Protein AF-A0A511KSD3-F1 (afdb_monomer_lite)

Organism: Rhodotorula toruloides (NCBI:txid5286)

InterPro domains:
  IPR000608 Ubiquitin-conjugating (UBC), catalytic core domain [PF00179] (18-83)
  IPR000608 Ubiquitin-conjugating (UBC), catalytic core domain [PS50127] (1-91)
  IPR016135 Ubiquitin-conjugating enzyme/RWD-like [G3DSA:3.10.110.10] (15-91)
  IPR016135 Ubiquitin-conjugating enzyme/RWD-like [SSF54495] (18-91)

Foldseek 3Di:
DDDPDPPDFAKDQPDPPPPCPPVADTWIFTFAQWDAPQADRPTRTGNLCVQPCSVPPDNPDDVVNSVVSVSVRCVDPVNVPDDTDDPPHGD

pLDDT: mean 78.82, std 15.12, range [38.09, 91.44]

Radius of gyration: 13.69 Å; chains: 1; bounding box: 42×24×31 Å

Sequence (91 aa):
MAKDRPREPHLLALDPLRPQYPDVPPEITFLTRINLPCVDPTSGKVSPNKLGVLANWKHQYTLETVLVELRRDMATPQNRKLAQPAEGATF

Secondary structure (DSSP, 8-state):
----------EEEE-TTSTTTTTSPPEEEESB----TTB-TTT-BBPGGGSHHHHT--TT--HHHHHHHHHHHHTSHHHHTSPPPPTT-B-

Structure (mmCIF, N/CA/C/O backbone):
data_AF-A0A511KSD3-F1
#
_entry.id   AF-A0A511KSD3-F1
#
loop_
_atom_site.group_PDB
_atom_site.id
_atom_site.type_symbol
_atom_site.label_atom_id
_atom_site.label_alt_id
_atom_site.label_comp_id
_atom_site.label_asym_id
_atom_site.label_entity_id
_atom_site.label_seq_id
_atom_site.pdbx_PDB_ins_code
_atom_site.Cartn_x
_atom_site.Cartn_y
_atom_site.Cartn_z
_atom_site.occupancy
_atom_site.B_iso_or_equiv
_atom_site.auth_seq_id
_atom_site.auth_comp_id
_atom_site.auth_asym_id
_atom_site.auth_atom_id
_atom_site.pdbx_PDB_model_num
ATOM 1 N N . MET A 1 1 ? -30.814 0.859 9.908 1.00 38.09 1 MET A N 1
ATOM 2 C CA . MET A 1 1 ? -29.970 0.139 8.929 1.00 38.09 1 MET A CA 1
ATOM 3 C C . MET A 1 1 ? -28.975 1.119 8.319 1.00 38.09 1 MET A C 1
ATOM 5 O O . MET A 1 1 ? -29.348 1.878 7.435 1.00 38.09 1 MET A O 1
ATOM 9 N N . ALA A 1 2 ? -27.748 1.181 8.844 1.00 41.94 2 ALA A N 1
ATOM 10 C CA . ALA A 1 2 ? -26.699 2.036 8.291 1.00 41.94 2 ALA A CA 1
ATOM 11 C C . ALA A 1 2 ? -26.072 1.322 7.089 1.00 41.94 2 ALA A C 1
ATOM 13 O O 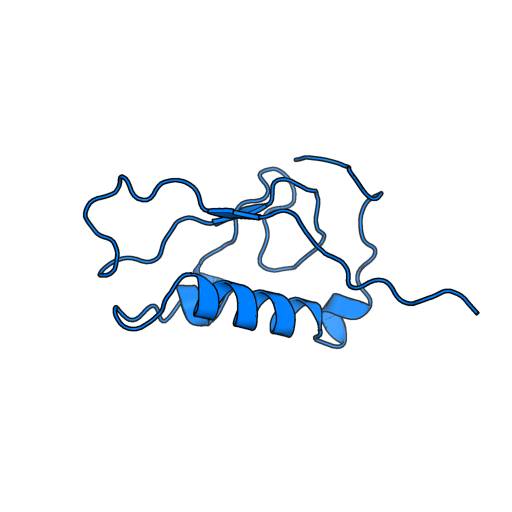. ALA A 1 2 ? -25.558 0.213 7.206 1.00 41.94 2 ALA A O 1
ATOM 14 N N . LYS A 1 3 ? -26.213 1.941 5.922 1.00 43.25 3 LYS A N 1
ATOM 15 C CA . LYS A 1 3 ? -25.698 1.474 4.639 1.00 43.25 3 LYS A CA 1
ATOM 16 C C . LYS A 1 3 ? -24.168 1.519 4.722 1.00 43.25 3 LYS A C 1
ATOM 18 O O . LYS A 1 3 ? -23.607 2.610 4.755 1.00 43.25 3 LYS A O 1
ATOM 23 N N . ASP A 1 4 ? -23.544 0.346 4.838 1.00 44.22 4 ASP A N 1
ATOM 24 C CA . ASP A 1 4 ? -22.091 0.127 4.814 1.00 44.22 4 ASP A CA 1
ATOM 25 C C . ASP A 1 4 ? -21.555 0.698 3.494 1.00 44.22 4 ASP A C 1
ATOM 27 O O . ASP A 1 4 ? -21.622 0.065 2.439 1.00 44.22 4 ASP A O 1
ATOM 31 N N . ARG A 1 5 ? -21.168 1.978 3.521 1.00 45.72 5 ARG A N 1
ATOM 32 C CA . ARG A 1 5 ? -20.519 2.626 2.387 1.00 45.72 5 ARG A CA 1
ATOM 33 C C . ARG A 1 5 ? -19.104 2.053 2.310 1.00 45.72 5 ARG A C 1
ATOM 35 O O . ARG A 1 5 ? -18.423 2.025 3.339 1.00 45.72 5 ARG A O 1
ATOM 42 N N . PRO A 1 6 ? -18.656 1.579 1.137 1.00 49.31 6 PRO A N 1
ATOM 43 C CA . PRO A 1 6 ? -17.285 1.133 0.981 1.00 49.31 6 PRO A CA 1
ATOM 44 C C . PRO A 1 6 ? -16.360 2.300 1.333 1.00 49.31 6 PRO A C 1
ATOM 46 O O . PRO A 1 6 ? -16.539 3.418 0.864 1.00 49.31 6 PRO A O 1
ATOM 49 N N . ARG A 1 7 ? -15.422 2.034 2.240 1.00 54.41 7 ARG A N 1
ATOM 50 C CA . ARG A 1 7 ? -14.401 2.976 2.699 1.00 54.41 7 ARG A CA 1
ATOM 51 C C . ARG A 1 7 ? -13.518 3.287 1.490 1.00 54.41 7 ARG A C 1
ATOM 53 O O . ARG A 1 7 ? -12.739 2.425 1.091 1.00 54.41 7 ARG A O 1
ATOM 60 N N . GLU A 1 8 ? -13.694 4.447 0.869 1.00 47.97 8 GLU A N 1
ATOM 61 C CA . GLU A 1 8 ? -12.937 4.857 -0.319 1.00 47.97 8 GLU A CA 1
ATOM 62 C C . GLU A 1 8 ? -11.834 5.835 0.097 1.00 47.97 8 GLU A C 1
ATOM 64 O O . GLU A 1 8 ? -12.078 7.035 0.210 1.00 47.97 8 GLU A O 1
ATOM 69 N N . PRO A 1 9 ? -10.614 5.354 0.382 1.00 57.50 9 PRO A N 1
ATOM 70 C CA . PRO A 1 9 ? -9.493 6.253 0.565 1.00 57.50 9 PRO A CA 1
ATOM 71 C C . PRO A 1 9 ? -9.079 6.855 -0.785 1.00 57.50 9 PRO A C 1
ATOM 73 O O . PRO A 1 9 ? -8.883 6.135 -1.767 1.00 57.50 9 PRO A O 1
ATOM 76 N N . HIS A 1 10 ? -8.906 8.176 -0.830 1.00 60.62 10 HIS A N 1
ATOM 77 C CA . HIS A 1 10 ? -8.418 8.860 -2.025 1.00 60.62 10 HIS A CA 1
ATOM 78 C C . HIS A 1 10 ? -6.892 8.688 -2.104 1.00 60.62 10 HIS A C 1
ATOM 80 O O . HIS A 1 10 ? -6.135 9.293 -1.341 1.00 60.62 10 HIS A O 1
ATOM 86 N N . LEU A 1 11 ? -6.445 7.796 -2.990 1.00 58.34 11 LEU A N 1
ATOM 87 C CA . LEU A 1 11 ? -5.035 7.492 -3.230 1.00 58.34 11 LEU A CA 1
ATOM 88 C C . LEU A 1 11 ? -4.453 8.450 -4.278 1.00 58.34 11 LEU A C 1
ATOM 90 O O . LEU A 1 11 ? -5.056 8.639 -5.334 1.00 58.34 11 LEU A O 1
ATOM 94 N N . LEU A 1 12 ? -3.260 8.990 -4.024 1.00 58.38 12 LEU A N 1
ATOM 95 C CA . LEU A 1 12 ? -2.435 9.639 -5.039 1.00 58.38 12 LEU A CA 1
ATOM 96 C C . LEU A 1 12 ? -1.256 8.711 -5.359 1.00 58.38 12 LEU A C 1
ATOM 98 O O . LEU A 1 12 ? -0.350 8.513 -4.549 1.00 58.38 12 LEU A O 1
ATOM 102 N N . ALA A 1 13 ? -1.259 8.118 -6.550 1.00 57.44 13 ALA A N 1
ATOM 103 C CA . ALA A 1 13 ? -0.038 7.535 -7.094 1.00 57.44 13 ALA A CA 1
ATOM 104 C C . ALA A 1 13 ? 0.874 8.703 -7.492 1.00 57.44 13 ALA A C 1
ATOM 106 O O . ALA A 1 13 ? 0.536 9.462 -8.403 1.00 57.44 13 ALA A O 1
ATOM 107 N N . LEU A 1 14 ? 1.977 8.901 -6.767 1.00 56.06 14 LEU A N 1
ATOM 108 C CA . LEU A 1 14 ? 2.920 9.962 -7.090 1.00 56.06 14 LEU A CA 1
ATOM 109 C C . LEU A 1 14 ? 3.835 9.492 -8.220 1.00 56.06 14 LEU A C 1
ATOM 111 O O . LEU A 1 14 ? 4.731 8.671 -8.041 1.00 56.06 14 LEU A O 1
ATOM 115 N N . ASP A 1 15 ? 3.579 10.121 -9.361 1.00 50.09 15 ASP A N 1
ATOM 116 C CA . ASP A 1 15 ? 4.521 10.456 -10.418 1.00 50.09 15 ASP A CA 1
ATOM 117 C C . ASP A 1 15 ? 4.985 9.329 -11.373 1.00 50.09 15 ASP A C 1
ATOM 119 O O . ASP A 1 15 ? 6.012 8.678 -11.148 1.00 50.09 15 ASP A O 1
ATOM 123 N N . PRO A 1 16 ? 4.283 9.133 -12.511 1.00 50.56 16 PRO A N 1
ATOM 124 C CA . PRO A 1 16 ? 4.786 8.351 -13.643 1.00 50.56 16 PRO A CA 1
ATOM 125 C C . PRO A 1 16 ? 6.014 8.970 -14.355 1.00 50.56 16 PRO A C 1
ATOM 127 O O . PRO A 1 16 ? 6.457 8.409 -15.354 1.00 50.56 16 PRO A O 1
ATOM 130 N N . LEU A 1 17 ? 6.602 10.085 -13.881 1.00 44.88 17 LEU A N 1
ATOM 131 C CA . LEU A 1 17 ? 7.798 10.696 -14.491 1.00 44.88 17 LEU A CA 1
ATOM 132 C C . LEU A 1 17 ? 9.126 10.078 -14.038 1.00 44.88 17 LEU A C 1
ATOM 134 O O . LEU A 1 17 ? 10.181 10.511 -14.505 1.00 44.88 17 LEU A O 1
ATOM 138 N N . ARG A 1 18 ? 9.131 9.045 -13.182 1.00 54.84 18 ARG A N 1
ATOM 139 C CA . ARG A 1 18 ? 10.313 8.174 -13.095 1.00 54.84 18 ARG A CA 1
ATOM 140 C C . ARG A 1 18 ? 10.292 7.233 -14.309 1.00 54.84 18 ARG A C 1
ATOM 142 O O . ARG A 1 18 ? 9.440 6.349 -14.343 1.00 54.84 18 ARG A O 1
ATOM 149 N N . PRO A 1 19 ? 11.234 7.338 -15.270 1.00 61.97 19 PRO A N 1
ATOM 150 C CA . PRO A 1 19 ? 11.230 6.565 -16.526 1.00 61.97 19 PRO A CA 1
ATOM 151 C C . PRO A 1 19 ? 11.472 5.052 -16.347 1.00 61.97 19 PRO A C 1
ATOM 153 O O . PRO A 1 19 ? 11.769 4.352 -17.303 1.00 61.97 19 PRO A O 1
ATOM 156 N N . GLN A 1 20 ? 11.396 4.558 -15.113 1.00 75.12 20 GLN A N 1
ATOM 157 C CA . GLN A 1 20 ? 11.676 3.183 -14.717 1.00 75.12 20 GLN A CA 1
ATOM 158 C C . GLN A 1 20 ? 10.398 2.380 -14.463 1.00 75.12 20 GLN A C 1
ATOM 160 O O . GLN A 1 20 ? 10.496 1.199 -14.172 1.00 75.12 20 GLN A O 1
ATOM 165 N N . TYR A 1 21 ? 9.203 2.977 -14.536 1.00 73.81 21 TYR A N 1
ATOM 166 C CA . TYR A 1 21 ? 7.972 2.188 -14.575 1.00 73.81 21 TYR A CA 1
ATOM 167 C C . TYR A 1 21 ? 7.818 1.577 -15.979 1.00 73.81 21 TYR A C 1
ATOM 169 O O . TYR A 1 21 ? 7.935 2.316 -16.959 1.00 73.81 21 TYR A O 1
ATOM 177 N N . PRO A 1 22 ? 7.528 0.271 -16.116 1.00 79.12 22 PRO A N 1
ATOM 178 C CA . PRO A 1 22 ? 7.107 -0.669 -15.074 1.00 79.12 22 PRO A CA 1
ATOM 179 C C . PRO A 1 22 ? 8.220 -1.542 -14.462 1.00 79.12 22 PRO A C 1
ATOM 181 O O . PRO A 1 22 ? 7.901 -2.427 -13.675 1.00 79.12 22 PRO A O 1
ATOM 184 N N . ASP A 1 23 ? 9.501 -1.345 -14.771 1.00 83.50 23 ASP A N 1
ATOM 185 C CA . ASP A 1 23 ? 10.607 -2.121 -14.175 1.00 83.50 23 ASP A CA 1
ATOM 186 C C . ASP A 1 23 ? 10.734 -1.945 -12.647 1.00 83.50 23 ASP A C 1
ATOM 188 O O . ASP A 1 23 ? 11.103 -2.880 -11.935 1.00 83.50 23 ASP A O 1
ATOM 192 N N . VAL A 1 24 ? 10.376 -0.771 -12.122 1.00 84.06 24 VAL A N 1
ATOM 193 C CA . VAL A 1 24 ? 10.393 -0.421 -10.691 1.00 84.06 24 VAL A CA 1
ATOM 194 C C . VAL A 1 24 ? 8.964 -0.116 -10.215 1.00 84.06 24 VAL A C 1
ATOM 196 O O . VAL A 1 24 ? 8.199 0.505 -10.963 1.00 84.06 24 VAL A O 1
ATOM 199 N N . PRO A 1 25 ? 8.573 -0.519 -8.985 1.00 86.00 25 PRO A N 1
ATOM 200 C CA . PRO A 1 25 ? 7.245 -0.218 -8.458 1.00 86.00 25 PRO A CA 1
ATOM 201 C C . PRO A 1 25 ? 6.996 1.294 -8.349 1.00 86.00 25 PRO A C 1
ATOM 203 O O . PRO A 1 25 ? 7.916 2.048 -8.019 1.00 86.00 25 PRO A O 1
ATOM 206 N N . PRO A 1 26 ? 5.750 1.750 -8.565 1.00 85.75 26 PRO A N 1
ATOM 207 C CA . PRO A 1 26 ? 5.391 3.147 -8.363 1.00 85.75 26 PRO A CA 1
ATOM 208 C C . PRO A 1 26 ? 5.447 3.526 -6.876 1.00 85.75 26 PRO A C 1
ATOM 210 O O . PRO A 1 26 ? 5.240 2.690 -5.992 1.00 85.75 26 PRO A O 1
ATOM 213 N N . GLU A 1 27 ? 5.679 4.809 -6.597 1.00 86.00 27 GLU A N 1
ATOM 214 C CA . GLU A 1 27 ? 5.527 5.355 -5.247 1.00 86.00 27 GLU A CA 1
ATOM 215 C C . GLU A 1 27 ? 4.051 5.682 -4.992 1.00 86.00 27 GLU A C 1
ATOM 217 O O . GLU A 1 27 ? 3.374 6.292 -5.822 1.00 86.00 27 GLU A O 1
ATOM 222 N N . ILE A 1 28 ? 3.534 5.252 -3.842 1.00 87.38 28 ILE A N 1
ATOM 223 C CA . ILE A 1 28 ? 2.110 5.353 -3.525 1.00 87.38 28 ILE A CA 1
ATOM 224 C C . ILE A 1 28 ? 1.935 6.096 -2.211 1.00 87.38 28 ILE A C 1
ATOM 226 O O . ILE A 1 28 ? 2.531 5.720 -1.200 1.00 87.38 28 ILE A O 1
ATOM 230 N N . THR A 1 29 ? 1.069 7.106 -2.227 1.00 87.88 29 THR A N 1
ATOM 231 C CA . THR A 1 29 ? 0.772 7.935 -1.063 1.00 87.88 29 THR A CA 1
ATOM 232 C C . THR A 1 29 ? -0.731 8.139 -0.949 1.00 87.88 29 THR A C 1
ATOM 234 O O . THR A 1 29 ? -1.422 8.464 -1.911 1.00 87.88 29 THR A O 1
ATOM 237 N N . PHE A 1 30 ? -1.271 7.944 0.241 1.00 88.06 30 PHE A N 1
ATOM 238 C CA . PHE A 1 30 ? -2.655 8.279 0.529 1.00 88.06 30 PHE A CA 1
ATOM 239 C C . PHE A 1 30 ? -2.804 9.783 0.748 1.00 88.06 30 PHE A C 1
ATOM 241 O O . PHE A 1 30 ? -2.004 10.382 1.458 1.00 88.06 30 PHE A O 1
ATOM 248 N N . LEU A 1 31 ? -3.844 10.391 0.176 1.00 85.69 31 LEU A N 1
ATOM 249 C CA . LEU A 1 31 ? -4.188 11.789 0.462 1.00 85.69 31 LEU A CA 1
ATOM 250 C C . LEU A 1 31 ? -4.949 11.898 1.778 1.00 85.69 31 LEU A C 1
ATOM 252 O O . LEU A 1 31 ? -4.686 12.764 2.608 1.00 85.69 31 LEU A O 1
ATOM 256 N N . THR A 1 32 ? -5.908 10.997 1.960 1.00 85.69 32 THR A N 1
ATOM 257 C CA . THR A 1 32 ? -6.734 10.916 3.161 1.00 85.69 32 THR A CA 1
ATOM 258 C C . THR A 1 32 ? -6.069 10.037 4.200 1.00 85.69 32 THR A C 1
ATOM 260 O O . THR A 1 32 ? -5.655 8.923 3.872 1.00 85.69 32 THR A O 1
ATOM 263 N N . ARG A 1 33 ? -6.054 10.488 5.455 1.00 84.50 33 ARG A N 1
ATOM 264 C CA . ARG A 1 33 ? -5.595 9.707 6.599 1.00 84.50 33 ARG A CA 1
ATOM 265 C C . ARG A 1 33 ? -6.299 8.362 6.624 1.00 84.50 33 ARG A C 1
ATOM 267 O O . ARG A 1 33 ? -7.523 8.278 6.606 1.00 84.50 33 ARG A O 1
ATOM 274 N N . ILE A 1 34 ? -5.494 7.315 6.693 1.00 87.62 34 ILE A N 1
ATOM 275 C CA . ILE A 1 34 ? -5.931 5.933 6.816 1.00 87.62 34 ILE A CA 1
ATOM 276 C C . ILE A 1 34 ? -5.063 5.259 7.869 1.00 87.62 34 ILE A C 1
ATOM 278 O O . ILE A 1 34 ? -3.851 5.469 7.917 1.00 87.62 34 ILE A O 1
ATOM 282 N N . ASN A 1 35 ? -5.685 4.456 8.727 1.00 88.38 35 ASN A N 1
ATOM 283 C CA . ASN A 1 35 ? -4.955 3.638 9.682 1.00 88.38 35 ASN A CA 1
ATOM 284 C C . ASN A 1 35 ? -4.795 2.230 9.103 1.00 88.38 35 ASN A C 1
ATOM 286 O O . ASN A 1 35 ? -5.720 1.416 9.177 1.00 88.38 35 ASN A O 1
ATOM 290 N N . LEU A 1 36 ? -3.645 1.979 8.478 1.00 89.00 36 LEU A N 1
ATOM 291 C CA . LEU A 1 36 ? -3.308 0.713 7.835 1.00 89.00 36 LEU A CA 1
ATOM 292 C C . LEU A 1 36 ? -1.831 0.379 8.116 1.00 89.00 36 LEU A C 1
ATOM 294 O O . LEU A 1 36 ? -0.989 1.267 7.984 1.00 89.00 36 LEU A O 1
ATOM 298 N N . PRO A 1 37 ? -1.465 -0.871 8.456 1.00 88.88 37 PRO A N 1
ATOM 299 C CA . PRO A 1 37 ? -0.090 -1.211 8.833 1.00 88.88 37 PRO A CA 1
ATOM 300 C C . PRO A 1 37 ? 0.957 -0.915 7.755 1.00 88.88 37 PRO A C 1
ATOM 302 O O . PRO A 1 37 ? 2.116 -0.646 8.090 1.00 88.88 37 PRO A O 1
ATOM 305 N N . CYS A 1 38 ? 0.568 -0.973 6.476 1.00 89.38 38 CYS A N 1
ATOM 306 C CA . CYS A 1 38 ? 1.441 -0.694 5.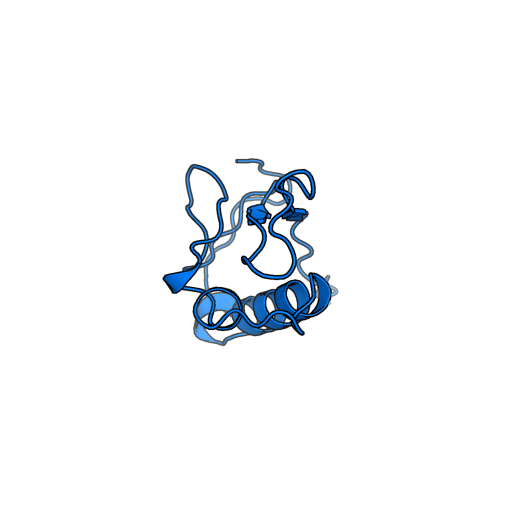341 1.00 89.38 38 CYS A CA 1
ATOM 307 C C . CYS A 1 38 ? 1.561 0.796 4.991 1.00 89.38 38 CYS A C 1
ATOM 309 O O . CYS A 1 38 ? 2.273 1.116 4.044 1.00 89.38 38 CYS A O 1
ATOM 311 N N . VAL A 1 39 ? 0.906 1.695 5.731 1.00 90.75 39 VAL A N 1
ATOM 312 C CA . VAL A 1 39 ? 0.899 3.143 5.478 1.00 90.75 39 VAL A CA 1
ATOM 313 C C . VAL A 1 39 ? 1.577 3.870 6.629 1.00 90.75 39 VAL A C 1
ATOM 315 O O . VAL A 1 39 ? 1.328 3.579 7.797 1.00 90.75 39 VAL A O 1
ATOM 318 N N . ASP A 1 40 ? 2.448 4.817 6.300 1.00 89.88 40 ASP A N 1
ATOM 319 C CA . ASP A 1 40 ? 3.042 5.706 7.286 1.00 89.88 40 ASP A CA 1
ATOM 320 C C . ASP A 1 40 ? 1.990 6.710 7.804 1.00 89.88 40 ASP A C 1
ATOM 322 O O . ASP A 1 40 ? 1.395 7.435 7.003 1.00 89.88 40 ASP A O 1
ATOM 326 N N . PRO A 1 41 ? 1.745 6.784 9.126 1.00 86.19 41 PRO A N 1
ATOM 327 C CA . PRO A 1 41 ? 0.671 7.602 9.690 1.00 86.19 41 PRO A CA 1
ATOM 328 C C . PRO A 1 41 ? 0.937 9.113 9.616 1.00 86.19 41 PRO A C 1
ATOM 330 O O . PRO A 1 41 ? 0.014 9.893 9.841 1.00 86.19 41 PRO A O 1
ATOM 333 N N . THR A 1 42 ? 2.172 9.530 9.322 1.00 87.12 42 THR A N 1
ATOM 334 C CA . THR A 1 42 ? 2.560 10.945 9.254 1.00 87.12 42 THR A CA 1
ATOM 335 C C . THR A 1 42 ? 2.524 11.460 7.819 1.00 87.12 42 THR A C 1
ATOM 337 O O . THR A 1 42 ? 2.029 12.548 7.565 1.00 87.12 42 THR A O 1
ATOM 340 N N . SER A 1 43 ? 3.049 10.680 6.877 1.00 85.94 43 SER A N 1
ATOM 341 C CA . SER A 1 43 ? 3.239 11.080 5.478 1.00 85.94 43 SER A CA 1
ATOM 342 C C . SER A 1 43 ? 2.233 10.462 4.507 1.00 85.94 43 SER A C 1
ATOM 344 O O . SER A 1 43 ? 2.190 10.865 3.349 1.00 85.94 43 SER A O 1
ATOM 346 N N . GLY A 1 44 ? 1.474 9.447 4.928 1.00 87.12 44 GLY A N 1
ATOM 347 C CA . GLY A 1 44 ? 0.560 8.702 4.062 1.00 87.12 44 GLY A CA 1
ATOM 348 C C . GLY A 1 44 ? 1.254 7.786 3.054 1.00 87.12 44 GLY A C 1
ATOM 349 O O . GLY A 1 44 ? 0.578 7.158 2.238 1.00 87.12 44 GLY A O 1
ATOM 350 N N . LYS A 1 45 ? 2.590 7.681 3.086 1.00 90.06 45 LYS A N 1
ATOM 351 C CA . LYS A 1 45 ? 3.353 6.847 2.151 1.00 90.06 45 LYS A CA 1
ATOM 352 C C . LYS A 1 45 ? 3.145 5.364 2.426 1.00 90.06 45 LYS A C 1
ATOM 354 O O . LYS A 1 45 ? 3.242 4.905 3.565 1.00 90.06 45 LYS A O 1
ATOM 359 N N . VAL A 1 46 ? 2.920 4.595 1.368 1.00 90.56 46 VAL A N 1
ATOM 360 C CA . VAL A 1 46 ? 2.847 3.136 1.441 1.00 90.56 46 VAL A CA 1
ATOM 361 C C . VAL A 1 46 ? 4.259 2.567 1.492 1.00 90.56 46 VAL A C 1
ATOM 363 O O . VAL A 1 46 ? 5.092 2.845 0.634 1.00 90.56 46 VAL A O 1
ATOM 366 N N . SER A 1 47 ? 4.529 1.738 2.495 1.00 90.25 47 SER A N 1
ATOM 367 C CA . SER A 1 47 ? 5.793 1.019 2.636 1.00 90.25 47 SER A CA 1
ATOM 368 C C . SER A 1 47 ? 5.846 -0.166 1.658 1.00 90.25 47 SER A C 1
ATOM 370 O O . SER A 1 47 ? 5.070 -1.110 1.842 1.00 90.25 47 SER A O 1
ATOM 372 N N . PRO A 1 48 ? 6.783 -0.204 0.688 1.00 86.94 48 PRO A N 1
ATOM 373 C CA . PRO A 1 48 ? 6.874 -1.287 -0.297 1.00 86.94 48 PRO A CA 1
ATOM 374 C C . PRO A 1 48 ? 7.040 -2.666 0.347 1.00 86.94 48 PRO A C 1
ATOM 376 O O . PRO A 1 48 ? 6.400 -3.626 -0.059 1.00 86.94 48 PRO A O 1
ATOM 379 N N . ASN A 1 49 ? 7.816 -2.746 1.431 1.00 87.88 49 ASN A N 1
ATOM 380 C CA . ASN A 1 49 ? 8.084 -3.996 2.150 1.00 87.88 49 ASN A CA 1
ATOM 381 C C . ASN A 1 49 ? 6.863 -4.566 2.885 1.00 87.88 49 ASN A C 1
ATOM 383 O O . ASN A 1 49 ? 6.867 -5.735 3.260 1.00 87.88 49 ASN A O 1
ATOM 387 N N . LYS A 1 50 ? 5.839 -3.744 3.141 1.00 88.12 50 LYS A N 1
ATOM 388 C CA . LYS A 1 50 ? 4.644 -4.151 3.891 1.00 88.12 50 LYS A CA 1
ATOM 389 C C . LYS A 1 50 ? 3.471 -4.525 2.990 1.00 88.12 50 LYS A C 1
ATOM 391 O O . LYS A 1 50 ? 2.482 -5.044 3.492 1.00 88.12 50 LYS A O 1
ATOM 396 N N . LEU A 1 51 ? 3.574 -4.270 1.685 1.00 87.88 51 LEU A N 1
ATOM 397 C CA . LEU A 1 51 ? 2.551 -4.616 0.709 1.00 87.88 51 LEU A CA 1
ATOM 398 C C . LEU A 1 51 ? 3.136 -5.616 -0.292 1.00 87.88 51 LEU A C 1
ATOM 400 O O . LEU A 1 51 ? 4.030 -5.277 -1.062 1.00 87.88 51 LEU A O 1
ATOM 404 N N . GLY A 1 52 ? 2.632 -6.852 -0.293 1.00 89.31 52 GLY A N 1
ATOM 405 C CA . GLY A 1 52 ? 3.250 -7.969 -1.022 1.00 89.31 52 GLY A CA 1
ATOM 406 C C . GLY A 1 52 ? 3.477 -7.717 -2.518 1.00 89.31 52 GLY A C 1
ATOM 407 O O . GLY A 1 52 ? 4.511 -8.122 -3.050 1.00 89.31 52 GLY A O 1
ATOM 408 N N . VAL A 1 53 ? 2.555 -6.999 -3.172 1.00 90.94 53 VAL A N 1
ATOM 409 C CA . VAL A 1 53 ? 2.654 -6.613 -4.593 1.00 90.94 53 VAL A CA 1
ATOM 410 C C . VAL A 1 53 ? 3.775 -5.606 -4.867 1.00 90.94 53 VAL A C 1
ATOM 412 O O . VAL A 1 53 ? 4.374 -5.657 -5.936 1.00 90.94 53 VAL A O 1
ATOM 415 N N . LEU A 1 54 ? 4.106 -4.736 -3.908 1.00 89.88 54 LEU A N 1
ATOM 416 C CA . LEU A 1 54 ? 5.233 -3.805 -4.020 1.00 89.88 54 LEU A CA 1
ATOM 417 C C . LEU A 1 54 ? 6.553 -4.474 -3.615 1.00 89.88 54 LEU A C 1
ATOM 419 O O . LEU A 1 54 ? 7.572 -4.244 -4.257 1.00 89.88 54 LEU A O 1
ATOM 423 N N . ALA A 1 55 ? 6.531 -5.335 -2.592 1.00 90.69 55 ALA A N 1
ATOM 424 C CA . ALA A 1 55 ? 7.705 -6.077 -2.132 1.00 90.69 55 ALA A CA 1
ATOM 425 C C . ALA A 1 55 ? 8.232 -7.064 -3.188 1.00 90.69 55 ALA A C 1
ATOM 427 O O . ALA A 1 55 ? 9.436 -7.254 -3.314 1.00 90.69 55 ALA A O 1
ATOM 428 N N . ASN A 1 56 ? 7.329 -7.684 -3.954 1.00 91.44 56 ASN A N 1
ATOM 429 C CA . ASN A 1 56 ? 7.652 -8.636 -5.021 1.00 91.44 56 ASN A CA 1
ATOM 430 C C . ASN A 1 56 ? 7.221 -8.083 -6.381 1.00 91.44 56 ASN A C 1
ATOM 432 O O . ASN A 1 56 ? 6.569 -8.788 -7.157 1.00 91.44 56 ASN A O 1
ATOM 436 N N . TRP A 1 57 ? 7.519 -6.804 -6.626 1.00 91.25 57 TRP A N 1
ATOM 437 C CA . TRP A 1 57 ? 7.110 -6.116 -7.843 1.00 91.25 57 TRP A CA 1
ATOM 438 C C . TRP A 1 57 ? 7.560 -6.868 -9.097 1.00 91.25 57 TRP A C 1
ATOM 440 O O . TRP A 1 57 ? 8.689 -7.350 -9.195 1.00 91.25 57 TRP A O 1
ATOM 450 N N . LYS A 1 58 ? 6.658 -6.960 -10.072 1.00 90.44 58 LYS A N 1
ATOM 451 C CA . LYS A 1 58 ? 6.924 -7.523 -11.394 1.00 90.44 58 LYS A CA 1
ATOM 452 C C . LYS A 1 58 ? 6.475 -6.508 -12.430 1.00 90.44 58 LYS A C 1
ATOM 454 O O . LYS A 1 58 ? 5.422 -5.908 -12.248 1.00 90.44 58 LYS A O 1
ATOM 459 N N . HIS A 1 59 ? 7.179 -6.410 -13.558 1.00 89.38 59 HIS A N 1
ATOM 460 C CA . HIS A 1 59 ? 6.813 -5.489 -14.648 1.00 89.38 59 HIS A CA 1
ATOM 461 C C . HIS A 1 59 ? 5.381 -5.680 -15.179 1.00 89.38 59 HIS A C 1
ATOM 463 O O . HIS A 1 59 ? 4.824 -4.799 -15.819 1.00 89.38 59 HIS A O 1
ATOM 469 N N . GLN A 1 60 ? 4.796 -6.860 -14.953 1.00 89.50 60 GLN A N 1
ATOM 470 C CA . GLN A 1 60 ? 3.438 -7.205 -15.376 1.00 89.50 60 GLN A CA 1
ATOM 471 C C . GLN A 1 60 ? 2.366 -6.650 -14.428 1.00 89.50 60 GLN A C 1
ATOM 473 O O . GLN A 1 60 ? 1.183 -6.692 -14.753 1.00 89.50 60 GLN A O 1
ATOM 478 N N . TYR A 1 61 ? 2.758 -6.173 -13.245 1.00 89.81 61 TYR A N 1
ATOM 479 C CA . TYR A 1 61 ? 1.839 -5.568 -12.296 1.00 89.81 61 TYR A CA 1
ATOM 480 C C . TYR A 1 61 ? 1.510 -4.141 -12.712 1.00 89.81 61 TYR A C 1
ATOM 482 O O . TYR A 1 61 ? 2.359 -3.352 -13.130 1.00 89.81 61 TYR A O 1
ATOM 490 N N . THR A 1 62 ? 0.237 -3.804 -12.569 1.00 87.06 62 THR A N 1
ATOM 491 C CA . THR A 1 62 ? -0.289 -2.483 -12.887 1.00 87.06 62 THR A CA 1
ATOM 492 C C . THR A 1 62 ? -0.713 -1.771 -11.611 1.00 87.06 62 THR A C 1
ATOM 494 O O . THR A 1 62 ? -0.808 -2.373 -10.537 1.00 87.06 62 THR A O 1
ATOM 497 N N . LEU A 1 63 ? -1.011 -0.476 -11.718 1.00 85.69 63 LEU A N 1
ATOM 498 C CA . LEU A 1 63 ? -1.613 0.264 -10.609 1.00 85.69 63 LEU A CA 1
ATOM 499 C C . LEU A 1 63 ? -2.920 -0.396 -10.129 1.00 85.69 63 LEU A C 1
ATOM 501 O O . LEU A 1 63 ? -3.184 -0.425 -8.931 1.00 85.69 63 LEU A O 1
ATOM 505 N N . GLU A 1 64 ? -3.693 -0.995 -11.039 1.00 87.19 64 GLU A N 1
ATOM 506 C CA . GLU A 1 64 ? -4.884 -1.778 -10.697 1.00 87.19 64 GLU A CA 1
ATOM 507 C C . GLU A 1 64 ? -4.547 -2.953 -9.773 1.00 87.19 64 GLU A C 1
ATOM 509 O O . GLU A 1 64 ? -5.213 -3.133 -8.754 1.00 87.19 64 GLU A O 1
ATOM 514 N N . THR A 1 65 ? -3.477 -3.708 -10.062 1.00 89.75 65 THR A N 1
ATOM 515 C CA . THR A 1 65 ? -3.014 -4.800 -9.188 1.00 89.75 65 THR A CA 1
ATOM 516 C C . THR A 1 65 ? -2.749 -4.288 -7.776 1.00 89.75 65 THR A C 1
ATOM 518 O O . THR A 1 65 ? -3.133 -4.925 -6.795 1.00 89.75 65 THR A O 1
ATOM 521 N N . VAL A 1 66 ? -2.141 -3.105 -7.662 1.00 89.31 66 VAL A N 1
ATOM 522 C CA . VAL A 1 66 ? -1.856 -2.510 -6.358 1.00 89.31 66 VAL A CA 1
ATOM 523 C C . VAL A 1 66 ? -3.127 -2.083 -5.630 1.00 89.31 66 VAL A C 1
ATOM 525 O O . VAL A 1 66 ? -3.273 -2.375 -4.445 1.00 89.31 66 VAL A O 1
ATOM 528 N N . LEU A 1 67 ? -4.076 -1.457 -6.327 1.00 89.00 67 LEU A N 1
ATOM 529 C CA . LEU A 1 67 ? -5.365 -1.059 -5.756 1.00 89.00 67 LEU A CA 1
ATOM 530 C C . LEU A 1 67 ? -6.183 -2.262 -5.268 1.00 89.00 67 LEU A C 1
ATOM 532 O O . LEU A 1 67 ? -6.795 -2.204 -4.198 1.00 89.00 67 LEU A O 1
ATOM 536 N N . VAL A 1 68 ? -6.179 -3.362 -6.024 1.00 90.62 68 VAL A N 1
ATOM 537 C CA . VAL A 1 68 ? -6.862 -4.606 -5.645 1.00 90.62 68 VAL A CA 1
ATOM 538 C C . VAL A 1 68 ? -6.252 -5.189 -4.374 1.00 90.62 68 VAL A C 1
ATOM 540 O O . VAL A 1 68 ? -6.985 -5.502 -3.435 1.00 90.62 68 VAL A O 1
ATOM 543 N N . GLU A 1 69 ? -4.927 -5.294 -4.303 1.00 90.00 69 GLU A N 1
ATOM 544 C CA . GLU A 1 69 ? -4.247 -5.840 -3.125 1.00 90.00 69 GLU A CA 1
ATOM 545 C C . GLU A 1 69 ? -4.409 -4.939 -1.899 1.00 90.00 69 GLU A C 1
ATOM 547 O O . GLU A 1 69 ? -4.676 -5.427 -0.805 1.00 90.00 69 GLU A O 1
ATOM 552 N N . LEU A 1 70 ? -4.380 -3.621 -2.080 1.00 88.94 70 LEU A N 1
ATOM 553 C CA . LEU A 1 70 ? -4.649 -2.659 -1.016 1.00 88.94 70 LEU A CA 1
ATOM 554 C C . LEU A 1 70 ? -6.080 -2.800 -0.468 1.00 88.94 70 LEU A C 1
ATOM 556 O O . LEU A 1 70 ? -6.296 -2.799 0.745 1.00 88.94 70 LEU A O 1
ATOM 560 N N . ARG A 1 71 ? -7.072 -2.988 -1.349 1.00 88.12 71 ARG A N 1
ATOM 561 C CA . ARG A 1 71 ? -8.461 -3.266 -0.953 1.00 88.12 71 ARG A CA 1
ATOM 562 C C . ARG A 1 71 ? -8.582 -4.580 -0.184 1.00 88.12 71 ARG A C 1
ATOM 564 O O . ARG A 1 71 ? -9.347 -4.649 0.779 1.00 88.12 71 ARG A O 1
ATOM 571 N N . ARG A 1 72 ? -7.845 -5.617 -0.589 1.00 89.25 72 ARG A N 1
ATOM 572 C CA . ARG A 1 72 ? -7.800 -6.901 0.127 1.00 89.25 72 ARG A CA 1
ATOM 573 C C . ARG A 1 72 ? -7.165 -6.749 1.499 1.00 89.25 72 ARG A C 1
ATOM 575 O O . ARG A 1 72 ? -7.724 -7.266 2.463 1.00 89.25 72 ARG A O 1
ATOM 582 N N . ASP A 1 73 ? -6.073 -5.997 1.596 1.00 87.94 73 ASP A N 1
ATOM 583 C CA . ASP A 1 73 ? -5.385 -5.723 2.855 1.00 87.94 73 ASP A CA 1
ATOM 584 C C . ASP A 1 73 ? -6.307 -4.990 3.839 1.00 87.94 73 ASP A C 1
ATOM 586 O O . ASP A 1 73 ? -6.481 -5.426 4.978 1.00 87.94 73 ASP A O 1
ATOM 590 N N . MET A 1 74 ? -7.023 -3.960 3.378 1.00 87.50 74 MET A N 1
ATOM 591 C CA . MET A 1 74 ? -8.063 -3.276 4.161 1.00 87.50 74 MET A CA 1
ATOM 592 C C . MET A 1 74 ? -9.211 -4.205 4.595 1.00 87.50 74 MET A C 1
ATOM 594 O O . MET A 1 74 ? -9.820 -3.999 5.648 1.00 87.50 74 MET A O 1
ATOM 598 N N . ALA A 1 75 ? -9.525 -5.226 3.793 1.00 86.69 75 ALA A N 1
ATOM 599 C CA . ALA A 1 75 ? -10.569 -6.204 4.080 1.00 86.69 75 ALA A CA 1
ATOM 600 C C . ALA A 1 75 ? -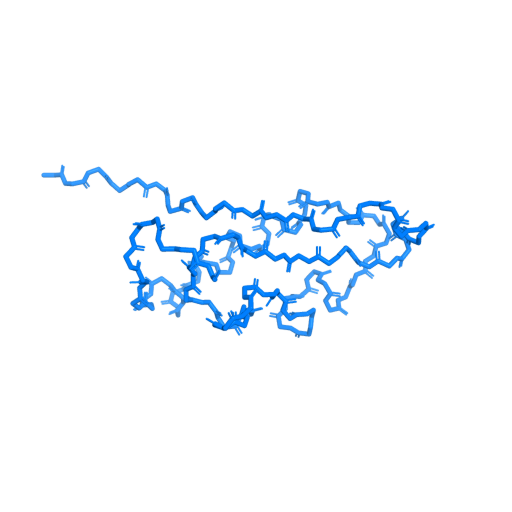10.109 -7.350 5.001 1.00 86.69 75 ALA A C 1
ATOM 602 O O . ALA A 1 75 ? -10.939 -8.182 5.385 1.00 86.69 75 ALA A O 1
ATOM 603 N N . THR A 1 76 ? -8.834 -7.412 5.397 1.00 87.31 76 THR A N 1
ATOM 604 C CA . THR A 1 76 ? -8.376 -8.425 6.356 1.00 87.31 76 THR A CA 1
ATOM 605 C C . THR A 1 76 ? -9.061 -8.231 7.718 1.00 87.31 76 THR A C 1
ATOM 607 O O . THR A 1 76 ? -9.329 -7.100 8.133 1.00 87.31 76 THR A O 1
ATOM 610 N N . PRO A 1 77 ? -9.351 -9.305 8.475 1.00 85.56 77 PRO A N 1
ATOM 611 C CA . PRO A 1 77 ? -10.012 -9.191 9.779 1.00 85.56 77 PRO A CA 1
ATOM 612 C C . PRO A 1 77 ? -9.239 -8.337 10.792 1.00 85.56 77 PRO A C 1
ATOM 614 O O . PRO A 1 77 ? -9.846 -7.754 11.688 1.00 85.56 77 PRO A O 1
ATOM 617 N N . GLN A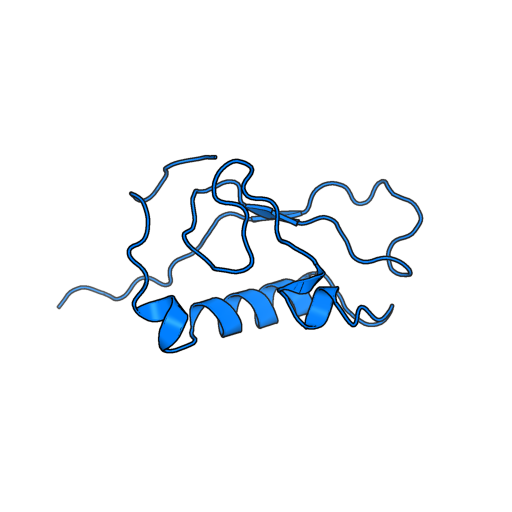 1 78 ? -7.912 -8.283 10.655 1.00 85.44 78 GLN A N 1
ATOM 618 C CA . GLN A 1 78 ? -7.028 -7.461 11.478 1.00 85.44 78 GLN A CA 1
ATOM 619 C C . GLN A 1 78 ? -7.220 -5.976 11.150 1.00 85.44 78 GLN A C 1
ATOM 621 O O . GLN A 1 78 ? -7.487 -5.186 12.053 1.00 85.44 78 GLN A O 1
ATOM 626 N N . ASN A 1 79 ? -7.205 -5.614 9.864 1.00 85.88 79 ASN A N 1
ATOM 627 C CA . ASN A 1 79 ? -7.298 -4.217 9.441 1.00 85.88 79 ASN A CA 1
ATOM 628 C C . ASN A 1 79 ? -8.727 -3.664 9.504 1.00 85.88 79 ASN A C 1
ATOM 630 O O . ASN A 1 79 ? -8.926 -2.492 9.818 1.00 85.88 79 ASN A O 1
ATOM 634 N N . ARG A 1 80 ? -9.751 -4.508 9.318 1.00 84.44 80 ARG A N 1
ATOM 635 C CA . ARG A 1 80 ? -11.161 -4.095 9.453 1.00 84.44 80 ARG A CA 1
ATOM 636 C C . ARG A 1 80 ? -11.506 -3.570 10.846 1.00 84.44 80 ARG A C 1
ATOM 638 O O . ARG A 1 80 ? -12.423 -2.753 10.946 1.00 84.44 80 ARG A O 1
ATOM 645 N N . LYS A 1 81 ? -10.804 -4.052 11.881 1.00 82.88 81 LYS A N 1
ATOM 646 C CA . LYS A 1 81 ? -10.993 -3.680 13.293 1.00 82.88 81 LYS A CA 1
ATOM 647 C C . LYS A 1 81 ? -10.202 -2.434 13.707 1.00 82.88 81 LYS A C 1
ATOM 649 O O . LYS A 1 81 ? -10.424 -1.940 14.809 1.00 82.88 81 LYS A O 1
ATOM 654 N N . LEU A 1 82 ? -9.289 -1.935 12.869 1.00 84.94 82 LEU A N 1
ATOM 655 C CA . LEU A 1 82 ? -8.502 -0.743 13.185 1.00 84.94 82 LEU A CA 1
ATOM 656 C C . LEU A 1 82 ? -9.406 0.492 13.213 1.00 84.94 82 LEU A C 1
ATOM 658 O O . LEU A 1 82 ? -10.156 0.742 12.264 1.00 8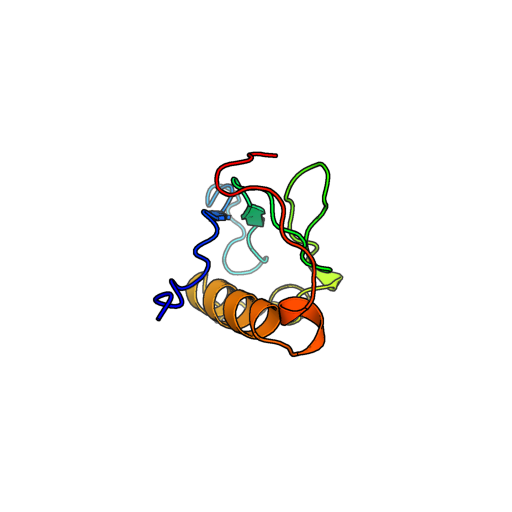4.94 82 LEU A O 1
ATOM 662 N N . ALA A 1 83 ? -9.300 1.277 14.288 1.00 84.69 83 ALA A N 1
ATOM 663 C CA . ALA A 1 83 ? -9.965 2.568 14.390 1.00 84.69 83 ALA A CA 1
ATOM 664 C C . ALA A 1 83 ? -9.430 3.494 13.290 1.00 84.69 83 ALA A C 1
ATOM 666 O O . ALA A 1 83 ? -8.227 3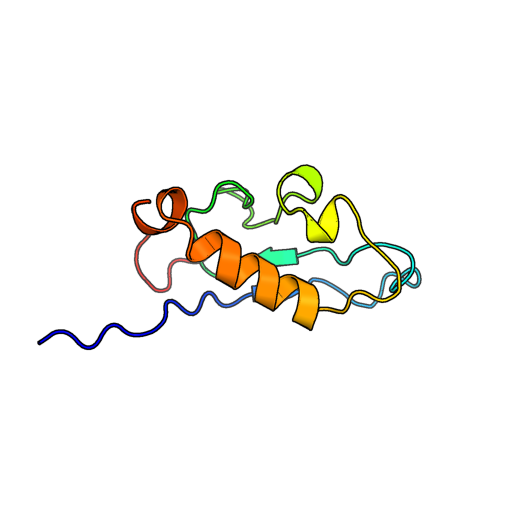.767 13.234 1.00 84.69 83 ALA A O 1
ATOM 667 N N . GLN A 1 84 ? -10.320 3.930 12.399 1.00 85.00 84 GLN A N 1
ATOM 668 C CA . GLN A 1 84 ? -9.981 4.861 11.331 1.00 85.00 84 GLN A CA 1
ATOM 669 C C . GLN A 1 84 ? -10.081 6.307 11.838 1.00 85.00 84 GLN A C 1
ATOM 671 O O . GLN A 1 84 ? -10.911 6.594 12.705 1.00 85.00 84 GLN A O 1
ATOM 676 N N . PRO A 1 85 ? -9.240 7.216 11.322 1.00 82.25 85 PRO A N 1
ATOM 677 C CA . PRO A 1 85 ? -9.378 8.647 11.571 1.00 82.25 85 PRO A CA 1
ATOM 678 C C . PRO A 1 85 ? -10.695 9.182 10.984 1.00 82.25 85 PRO A C 1
ATOM 680 O O . PRO A 1 85 ? -11.355 8.507 10.192 1.00 82.25 85 PRO A O 1
ATOM 683 N N . ALA A 1 86 ? -11.082 10.396 11.384 1.00 81.94 86 ALA A N 1
ATOM 684 C CA . ALA A 1 86 ? -12.285 11.046 10.867 1.00 81.94 86 ALA A CA 1
ATOM 685 C C . ALA A 1 86 ? -12.256 11.131 9.331 1.00 81.94 86 ALA A C 1
ATOM 687 O O . ALA A 1 86 ? -11.219 11.443 8.738 1.00 81.94 86 ALA A O 1
ATOM 688 N N . GLU A 1 87 ? -13.402 10.863 8.701 1.00 74.44 87 GLU A N 1
ATOM 689 C CA . GLU A 1 87 ? -13.548 10.950 7.248 1.00 74.44 87 GLU A CA 1
ATOM 690 C C . GLU A 1 87 ? -13.146 12.354 6.763 1.00 74.44 87 GLU A C 1
ATOM 692 O O . GLU A 1 87 ? -13.557 13.363 7.336 1.00 74.44 87 GLU A O 1
ATOM 697 N N . GLY A 1 88 ? -12.308 12.423 5.726 1.00 69.06 88 GLY A N 1
ATOM 698 C CA . GLY A 1 88 ? -11.825 13.688 5.163 1.00 69.06 88 GLY A CA 1
ATOM 699 C C . GLY A 1 88 ? -10.599 14.300 5.850 1.00 69.06 88 GLY A C 1
ATOM 700 O O . GLY A 1 88 ? -10.110 15.325 5.383 1.00 69.06 88 GLY A O 1
ATOM 701 N N . ALA A 1 89 ? -10.051 13.688 6.906 1.00 73.75 89 ALA A N 1
ATOM 702 C CA . ALA A 1 89 ? -8.742 14.090 7.416 1.00 73.75 89 ALA A CA 1
ATOM 703 C C . ALA A 1 89 ? -7.665 13.799 6.358 1.00 73.75 89 ALA A C 1
ATOM 705 O O . ALA A 1 89 ? -7.600 12.681 5.854 1.00 73.75 89 ALA A O 1
ATOM 706 N N . THR A 1 90 ? -6.816 14.770 6.026 1.00 77.12 90 THR A N 1
ATOM 707 C CA . THR A 1 90 ? -5.680 14.596 5.102 1.00 77.12 90 THR A CA 1
ATOM 708 C C . THR A 1 90 ? -4.370 14.462 5.873 1.00 77.12 90 THR A C 1
ATOM 710 O O . THR A 1 90 ? -4.299 14.872 7.037 1.00 77.12 90 THR A O 1
ATOM 713 N N . PHE A 1 91 ? -3.366 13.814 5.279 1.00 68.38 91 PHE A N 1
ATOM 714 C CA . PHE A 1 91 ? -2.039 13.710 5.894 1.00 68.38 91 PHE A CA 1
ATOM 715 C C . PHE A 1 91 ? -1.379 15.081 6.028 1.00 68.38 91 PHE A C 1
ATOM 717 O O . PHE A 1 91 ? -1.437 15.863 5.052 1.00 68.38 91 PHE A O 1
#